Protein AF-X1RFL0-F1 (afdb_monomer_lite)

InterPro domains:
  IPR003439 ABC transporter-like, ATP-binding domain [PF00005] (15-78)
  IPR027417 P-loop containing nucleoside triphosphate hydrolase [G3DSA:3.40.50.300] (1-100)
  IPR027417 P-loop containing nucleoside triphosphate hydrolase [SSF52540] (10-94)
  IPR050388 ABC Transporter, Nickel and Peptide Import [PTHR43297] (2-93)

Foldseek 3Di:
DDQLLVLLLVLLVVQDVDDSVVSSVLLLVLCVQLVPPPSVVSSRDDLVVDDPSSNLSSVLSSVVSNVDPDDDDDCSDPPHDPVSSVSSVCSVVVSDPDDDDPDPPDDD

Sequence (108 aa):
LFQVGAQISRVIRKHQNLSEREARGRALGLLEKVKLAEPTKIMKQYPYELSGGMKQRVMIAITLSGNPDLLIADEPTTNLDVTIQAEILDLMLSDDSTNLVPNLKYRV

pLDDT: mean 83.79, std 18.4, range [26.75, 97.75]

Organism: NCBI:txid412755

Structure (mmCIF, N/CA/C/O backbone):
data_AF-X1RFL0-F1
#
_entry.id   AF-X1RFL0-F1
#
loop_
_atom_site.group_PDB
_atom_site.id
_atom_site.type_symbol
_atom_site.label_atom_id
_atom_site.label_alt_id
_atom_site.label_comp_id
_atom_site.label_asym_id
_atom_site.label_entity_id
_atom_site.label_seq_id
_atom_site.pdbx_PDB_ins_code
_atom_site.Cartn_x
_atom_site.Cartn_y
_atom_site.Cartn_z
_atom_site.occupancy
_atom_site.B_iso_or_equiv
_atom_site.auth_seq_id
_atom_site.auth_comp_id
_atom_site.auth_asym_id
_atom_site.auth_atom_id
_atom_site.pdbx_PDB_model_num
ATOM 1 N N . LEU A 1 1 ? 15.542 8.920 3.109 1.00 73.00 1 LEU A N 1
ATOM 2 C CA . LEU A 1 1 ? 14.169 8.387 3.297 1.00 73.00 1 LEU A CA 1
ATOM 3 C C . LEU A 1 1 ? 13.465 8.400 1.945 1.00 73.00 1 LEU A C 1
ATOM 5 O O . LEU A 1 1 ? 13.796 9.255 1.135 1.00 73.00 1 LEU A O 1
ATOM 9 N N . PHE A 1 2 ? 12.568 7.451 1.673 1.00 92.56 2 PHE A N 1
ATOM 10 C CA . PHE A 1 2 ? 11.895 7.318 0.373 1.00 92.56 2 PHE A CA 1
ATOM 11 C C . PHE A 1 2 ? 10.406 7.639 0.502 1.00 92.56 2 PHE A C 1
ATOM 13 O O . PHE A 1 2 ? 9.808 7.340 1.534 1.00 92.56 2 PHE A O 1
ATOM 20 N N . GLN A 1 3 ? 9.821 8.217 -0.548 1.00 97.12 3 GLN A N 1
ATOM 21 C CA . GLN A 1 3 ? 8.371 8.386 -0.650 1.00 97.12 3 GLN A CA 1
ATOM 22 C C . GLN A 1 3 ? 7.682 7.023 -0.766 1.00 97.12 3 GLN A C 1
ATOM 24 O O . GLN A 1 3 ? 8.234 6.098 -1.370 1.00 97.12 3 GLN A O 1
ATOM 29 N N . VAL A 1 4 ? 6.454 6.919 -0.262 1.00 97.50 4 VAL A N 1
ATOM 30 C CA . VAL A 1 4 ? 5.648 5.688 -0.279 1.00 97.50 4 VAL A CA 1
ATOM 31 C C . VAL A 1 4 ? 5.541 5.107 -1.687 1.00 97.50 4 VAL A C 1
ATOM 33 O O . VAL A 1 4 ? 5.830 3.930 -1.903 1.00 97.50 4 VAL A O 1
ATOM 36 N N . GLY A 1 5 ? 5.205 5.941 -2.675 1.00 96.94 5 GLY A N 1
ATOM 37 C CA . GLY A 1 5 ? 5.054 5.484 -4.053 1.00 96.94 5 GLY A CA 1
ATOM 38 C C . GLY A 1 5 ? 6.350 4.941 -4.647 1.00 96.94 5 GLY A C 1
ATOM 39 O O . GLY A 1 5 ? 6.322 3.967 -5.398 1.00 96.94 5 GLY A O 1
ATOM 40 N N . ALA A 1 6 ? 7.494 5.519 -4.271 1.00 96.69 6 ALA A N 1
ATOM 41 C CA . ALA A 1 6 ? 8.803 5.028 -4.689 1.00 96.69 6 ALA A CA 1
ATOM 42 C C . ALA A 1 6 ? 9.143 3.682 -4.029 1.00 96.69 6 ALA A C 1
ATOM 44 O O . ALA A 1 6 ? 9.717 2.813 -4.682 1.00 96.69 6 ALA A O 1
ATOM 45 N N . GLN A 1 7 ? 8.766 3.478 -2.762 1.00 96.25 7 GLN A N 1
ATOM 46 C CA . GLN A 1 7 ? 8.976 2.202 -2.071 1.00 96.25 7 GLN A CA 1
ATOM 47 C C . GLN A 1 7 ? 8.185 1.069 -2.730 1.00 96.25 7 GLN A C 1
ATOM 49 O O . GLN A 1 7 ? 8.780 0.038 -3.042 1.00 96.25 7 GLN A O 1
ATOM 54 N N . ILE A 1 8 ? 6.894 1.283 -3.001 1.00 96.44 8 ILE A N 1
ATOM 55 C CA . ILE A 1 8 ? 6.027 0.284 -3.646 1.00 96.44 8 ILE A CA 1
ATOM 56 C C . ILE A 1 8 ? 6.504 0.009 -5.077 1.00 96.44 8 ILE A C 1
ATOM 58 O O . ILE A 1 8 ? 6.759 -1.137 -5.438 1.00 96.44 8 ILE A O 1
ATOM 62 N N . SER A 1 9 ? 6.720 1.060 -5.878 1.00 96.81 9 SER A N 1
ATOM 63 C CA . SER A 1 9 ? 7.157 0.911 -7.278 1.00 96.81 9 SER A CA 1
ATOM 64 C C . SER A 1 9 ? 8.484 0.156 -7.386 1.00 96.81 9 SER A C 1
ATOM 66 O O . SER A 1 9 ? 8.673 -0.645 -8.298 1.00 96.81 9 SER A O 1
ATOM 68 N N . ARG A 1 10 ? 9.401 0.359 -6.431 1.00 95.25 10 ARG A N 1
ATOM 69 C CA . ARG A 1 10 ? 10.679 -0.360 -6.386 1.00 95.25 10 ARG A CA 1
ATOM 70 C C . ARG A 1 10 ? 10.499 -1.857 -6.139 1.00 95.25 10 ARG A C 1
ATOM 72 O O . ARG A 1 10 ? 11.219 -2.639 -6.751 1.00 95.25 10 ARG A O 1
ATOM 79 N N . VAL A 1 11 ? 9.584 -2.254 -5.253 1.00 94.81 11 VAL A N 1
ATOM 80 C CA . VAL A 1 11 ? 9.291 -3.676 -5.009 1.00 94.81 11 VAL A CA 1
ATOM 81 C C . VAL A 1 11 ? 8.677 -4.298 -6.258 1.00 94.81 11 VAL A C 1
ATOM 83 O O . VAL A 1 11 ? 9.204 -5.294 -6.745 1.00 94.81 11 VAL A O 1
ATOM 86 N N . ILE A 1 12 ? 7.681 -3.643 -6.858 1.00 95.06 12 ILE A N 1
ATOM 87 C CA . ILE A 1 12 ? 7.069 -4.086 -8.119 1.00 95.06 12 ILE A CA 1
ATOM 88 C C . ILE A 1 12 ? 8.139 -4.326 -9.180 1.00 95.06 12 ILE A C 1
ATOM 90 O O . ILE A 1 12 ? 8.227 -5.415 -9.726 1.00 95.06 12 ILE A O 1
ATOM 94 N N . ARG A 1 13 ? 9.012 -3.347 -9.429 1.00 95.06 13 ARG A N 1
ATOM 95 C CA . ARG A 1 13 ? 10.067 -3.462 -10.447 1.00 95.06 13 ARG A CA 1
ATOM 96 C C . ARG A 1 13 ? 11.137 -4.501 -10.134 1.00 95.06 13 ARG A C 1
ATOM 98 O O . ARG A 1 13 ? 11.822 -4.957 -11.042 1.00 95.06 13 ARG A O 1
ATOM 105 N N . LYS A 1 14 ? 11.333 -4.837 -8.857 1.00 93.69 14 LYS A N 1
ATOM 106 C CA . LYS A 1 14 ? 12.285 -5.876 -8.454 1.00 93.69 14 LYS A CA 1
ATOM 107 C C . LYS A 1 14 ? 11.754 -7.272 -8.782 1.00 93.69 14 LYS A C 1
ATOM 109 O O . LYS A 1 14 ? 12.543 -8.139 -9.138 1.00 93.69 14 LYS A O 1
ATOM 114 N N . HIS A 1 15 ? 10.448 -7.477 -8.644 1.00 88.25 15 HIS A N 1
ATOM 115 C CA . HIS A 1 15 ? 9.805 -8.781 -8.822 1.00 88.25 15 HIS A CA 1
ATOM 116 C C . HIS A 1 15 ? 9.103 -8.929 -10.181 1.00 88.25 15 HIS A C 1
ATOM 118 O O . HIS A 1 15 ? 8.774 -10.036 -10.589 1.00 88.25 15 HIS A O 1
ATOM 124 N N . GLN A 1 16 ? 8.887 -7.826 -10.900 1.00 87.62 16 GLN A N 1
ATOM 125 C CA . GLN A 1 16 ? 8.133 -7.770 -12.150 1.00 87.62 16 GLN A CA 1
ATOM 126 C C . GLN A 1 16 ? 8.900 -6.910 -13.162 1.00 87.62 16 GLN A C 1
ATOM 128 O O . GLN A 1 16 ? 9.389 -5.830 -12.831 1.00 87.62 16 GLN A O 1
ATOM 133 N N . ASN A 1 17 ? 8.985 -7.361 -14.415 1.00 89.88 17 ASN A N 1
ATOM 134 C CA . ASN A 1 17 ? 9.705 -6.656 -15.479 1.00 89.88 17 ASN A CA 1
ATOM 135 C C . ASN A 1 17 ? 8.873 -5.493 -16.060 1.00 89.88 17 ASN A C 1
ATOM 137 O O . ASN A 1 17 ? 8.473 -5.522 -17.220 1.00 89.88 17 ASN A O 1
ATOM 141 N N . LEU A 1 18 ? 8.559 -4.502 -15.222 1.00 93.69 18 LEU A N 1
ATOM 142 C CA . LEU A 1 18 ? 7.723 -3.350 -15.567 1.00 93.69 18 LEU A CA 1
ATOM 143 C C . LEU A 1 18 ? 8.532 -2.052 -15.630 1.00 93.69 18 LEU A C 1
ATOM 145 O O . LEU A 1 18 ? 9.499 -1.848 -14.886 1.00 93.69 18 LEU A O 1
ATOM 149 N N . SER A 1 19 ? 8.094 -1.133 -16.492 1.00 96.06 19 SER A N 1
ATOM 150 C CA . SER A 1 19 ? 8.628 0.226 -16.531 1.00 96.06 19 SER A CA 1
ATOM 151 C C . SER A 1 19 ? 8.268 1.003 -15.262 1.00 96.06 19 SER A C 1
ATOM 153 O O . SER A 1 19 ? 7.321 0.691 -14.541 1.00 96.06 19 SER A O 1
ATOM 155 N N . GLU A 1 20 ? 9.001 2.085 -15.002 1.00 94.56 20 GLU A N 1
ATOM 156 C CA . GLU A 1 20 ? 8.728 2.976 -13.869 1.00 94.56 20 GLU A CA 1
ATOM 157 C C . GLU A 1 20 ? 7.310 3.564 -13.899 1.00 94.56 20 GLU A C 1
ATOM 159 O O . GLU A 1 20 ? 6.666 3.708 -12.860 1.00 94.56 20 GLU A O 1
ATOM 164 N N . ARG A 1 21 ? 6.798 3.873 -15.095 1.00 96.31 21 ARG A N 1
ATOM 165 C CA . ARG A 1 21 ? 5.445 4.407 -15.271 1.00 96.31 21 ARG A CA 1
ATOM 166 C C . ARG A 1 21 ? 4.385 3.365 -14.915 1.00 96.31 21 ARG A C 1
ATOM 168 O O . ARG A 1 21 ? 3.440 3.688 -14.200 1.00 96.31 21 ARG A O 1
ATOM 175 N N . GLU A 1 22 ? 4.549 2.133 -15.388 1.00 96.25 22 GLU A N 1
ATOM 176 C CA . GLU A 1 22 ? 3.631 1.028 -15.087 1.00 96.25 22 GLU A CA 1
ATOM 177 C C . GLU A 1 22 ? 3.665 0.665 -13.602 1.00 96.25 22 GLU A C 1
ATOM 179 O O . GLU A 1 22 ? 2.615 0.501 -12.981 1.00 96.25 22 GLU A O 1
ATOM 184 N N . ALA A 1 23 ? 4.860 0.615 -13.008 1.00 96.44 23 ALA A N 1
ATOM 185 C CA . ALA A 1 23 ? 5.034 0.332 -11.590 1.00 96.44 23 ALA A CA 1
ATOM 186 C C . ALA A 1 23 ? 4.363 1.391 -10.708 1.00 96.44 23 ALA A C 1
ATOM 188 O O . ALA A 1 23 ? 3.664 1.040 -9.760 1.00 96.44 23 ALA A O 1
ATOM 189 N N . ARG A 1 24 ? 4.489 2.679 -11.056 1.00 96.50 24 ARG A N 1
ATOM 190 C CA . ARG A 1 24 ? 3.771 3.761 -10.367 1.00 96.50 24 ARG A CA 1
ATOM 191 C C . ARG A 1 24 ? 2.256 3.654 -10.511 1.00 96.50 24 ARG A C 1
ATOM 193 O O . ARG A 1 24 ? 1.549 3.923 -9.543 1.00 96.50 24 ARG A O 1
ATOM 200 N N . GLY A 1 25 ? 1.760 3.258 -11.683 1.00 96.94 25 GLY A N 1
ATOM 201 C CA . GLY A 1 25 ? 0.333 3.005 -11.899 1.00 96.94 25 GLY A CA 1
ATOM 202 C C . GLY A 1 25 ? -0.190 1.870 -11.015 1.00 96.94 25 GLY A C 1
ATOM 203 O O . GLY A 1 25 ? -1.195 2.033 -10.329 1.00 96.94 25 GLY A O 1
ATOM 204 N N . ARG A 1 26 ? 0.540 0.750 -10.946 1.00 95.19 26 ARG A N 1
ATOM 205 C CA . ARG A 1 26 ? 0.205 -0.367 -10.047 1.00 95.19 26 ARG A CA 1
ATOM 206 C C . ARG A 1 26 ? 0.297 0.019 -8.573 1.00 95.19 26 ARG A C 1
ATOM 208 O O . ARG A 1 26 ? -0.572 -0.359 -7.797 1.00 95.19 26 ARG A O 1
ATOM 215 N N . ALA A 1 27 ? 1.310 0.795 -8.190 1.00 96.50 27 ALA A N 1
ATOM 216 C CA . ALA A 1 27 ? 1.452 1.289 -6.825 1.00 96.50 27 ALA A CA 1
ATOM 217 C C . ALA A 1 27 ? 0.246 2.139 -6.399 1.00 96.50 27 ALA A C 1
ATOM 219 O O . ALA A 1 27 ? -0.257 1.968 -5.293 1.0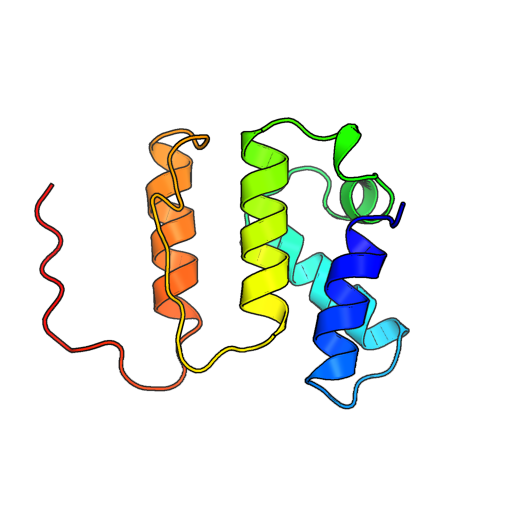0 96.50 27 ALA A O 1
ATOM 220 N N . LEU A 1 28 ? -0.252 3.002 -7.289 1.00 97.38 28 LEU A N 1
ATOM 221 C CA . LEU A 1 28 ? -1.465 3.778 -7.046 1.00 97.38 28 LEU A CA 1
ATOM 222 C C . LEU A 1 28 ? -2.683 2.866 -6.828 1.00 97.38 28 LEU A C 1
ATOM 224 O O . LEU A 1 28 ? -3.368 3.010 -5.818 1.00 97.38 28 LEU A O 1
ATOM 228 N N . GLY A 1 29 ? -2.895 1.888 -7.714 1.00 95.38 29 GLY A N 1
ATOM 229 C CA . GLY 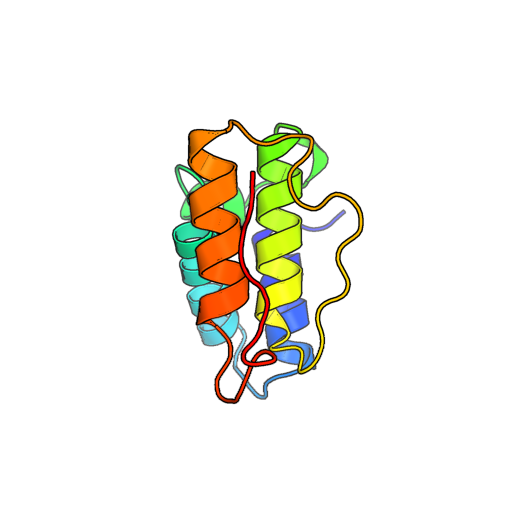A 1 29 ? -4.001 0.932 -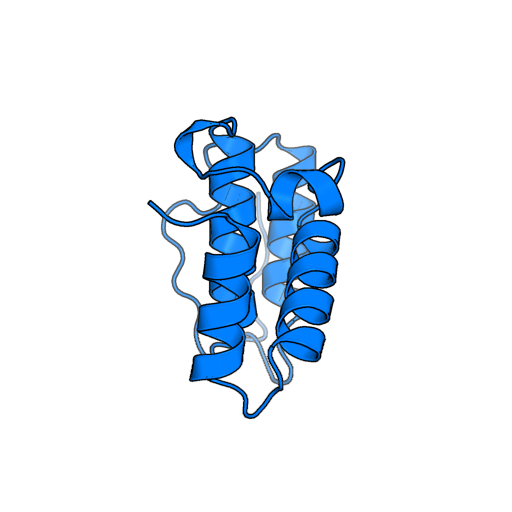7.587 1.00 95.38 29 GLY A CA 1
ATOM 230 C C . GLY A 1 29 ? -3.924 0.074 -6.318 1.00 95.38 29 GLY A C 1
ATOM 231 O O . GLY A 1 29 ? -4.943 -0.240 -5.715 1.00 95.38 29 GLY A O 1
ATOM 232 N N . LEU A 1 30 ? -2.721 -0.266 -5.847 1.00 93.62 30 LEU A N 1
ATOM 233 C CA . LEU A 1 30 ? -2.543 -0.966 -4.571 1.00 93.62 30 LEU A CA 1
ATOM 234 C C . LEU A 1 30 ? -2.920 -0.091 -3.373 1.00 93.62 30 LEU A C 1
ATOM 236 O O . LEU A 1 30 ? -3.556 -0.582 -2.445 1.00 93.62 30 LEU A O 1
ATOM 240 N N . LEU A 1 31 ? -2.565 1.197 -3.394 1.00 95.75 31 LEU A N 1
ATOM 241 C CA . LEU A 1 31 ? -2.975 2.143 -2.351 1.00 95.75 31 LEU A CA 1
ATOM 242 C C . LEU A 1 31 ? -4.502 2.331 -2.317 1.00 95.75 31 LEU A C 1
ATOM 244 O O . LEU A 1 31 ? -5.077 2.450 -1.235 1.00 95.75 31 LEU A O 1
ATOM 248 N N . GLU A 1 32 ? -5.155 2.310 -3.482 1.00 94.50 32 GLU A N 1
ATOM 249 C CA . GLU A 1 32 ? -6.620 2.295 -3.602 1.00 94.50 32 GLU A CA 1
ATOM 250 C C . GLU A 1 32 ? -7.223 1.011 -3.026 1.00 94.50 32 GLU A C 1
ATOM 252 O O . GLU A 1 32 ? -8.147 1.085 -2.213 1.00 94.50 32 GLU A O 1
ATOM 257 N N . LYS A 1 33 ? -6.666 -0.157 -3.385 1.00 91.12 33 LYS A N 1
ATOM 258 C CA . LYS A 1 33 ? -7.091 -1.460 -2.853 1.00 91.12 33 LYS A CA 1
ATOM 259 C C . LYS A 1 33 ? -7.076 -1.455 -1.326 1.00 91.12 33 LYS A C 1
ATOM 261 O O . LYS A 1 33 ? -8.090 -1.769 -0.720 1.00 91.12 33 LYS A O 1
ATOM 266 N N . VAL A 1 34 ? -5.993 -0.992 -0.695 1.00 91.69 34 VAL A N 1
ATOM 267 C CA . VAL A 1 34 ? -5.891 -0.921 0.778 1.00 91.69 34 VAL A CA 1
ATOM 268 C C . VAL A 1 34 ? -6.670 0.249 1.409 1.00 91.69 34 VAL A C 1
ATOM 270 O O . VAL A 1 34 ? -6.428 0.601 2.563 1.00 91.69 34 VAL A O 1
ATOM 273 N N . LYS A 1 35 ? -7.608 0.875 0.687 1.00 91.12 35 LYS A N 1
ATOM 274 C CA . LYS A 1 35 ? -8.543 1.897 1.198 1.00 91.12 35 LYS A CA 1
ATOM 275 C C . LYS A 1 35 ? -7.875 3.132 1.800 1.00 91.12 35 LYS A C 1
ATOM 277 O O . LYS A 1 35 ? -8.381 3.730 2.754 1.00 91.12 35 LYS A O 1
ATOM 282 N N . LEU A 1 36 ? -6.720 3.532 1.275 1.00 92.94 36 LEU A N 1
ATOM 283 C CA . LEU A 1 36 ? -6.086 4.779 1.686 1.00 92.94 36 LEU A CA 1
ATOM 284 C C . LEU A 1 36 ? -6.755 5.973 0.995 1.00 92.94 36 LEU A C 1
ATOM 286 O O . LEU A 1 36 ? -6.907 5.997 -0.221 1.00 92.94 36 LEU A O 1
ATOM 290 N N . ALA A 1 37 ? -7.151 6.976 1.779 1.00 91.38 37 ALA A N 1
ATOM 291 C CA . ALA A 1 37 ? -7.714 8.211 1.242 1.00 91.38 37 ALA A CA 1
ATOM 292 C C . ALA A 1 37 ? -6.637 9.016 0.497 1.00 91.38 37 ALA A C 1
ATOM 294 O O . ALA A 1 37 ? -5.484 9.048 0.916 1.00 91.38 37 ALA A O 1
ATOM 295 N N . GLU A 1 38 ? -7.011 9.688 -0.592 1.00 95.38 38 GLU A N 1
ATOM 296 C CA . GLU A 1 38 ? -6.091 10.468 -1.437 1.00 95.38 38 GLU A CA 1
ATOM 297 C C . GLU A 1 38 ? -4.813 9.696 -1.880 1.00 95.38 38 GLU A C 1
ATOM 299 O O . GLU A 1 38 ? -3.696 10.192 -1.684 1.00 95.38 38 GLU A O 1
ATOM 304 N N . PRO A 1 39 ? -4.919 8.512 -2.525 1.00 96.44 39 PRO A N 1
ATOM 305 C CA . PRO A 1 39 ? -3.769 7.679 -2.910 1.00 96.44 39 PRO A CA 1
ATOM 306 C C . PRO A 1 39 ? -2.674 8.439 -3.666 1.00 96.44 39 PRO A C 1
ATOM 308 O O . PRO A 1 39 ? -1.486 8.285 -3.387 1.00 96.44 39 PRO A O 1
ATOM 311 N N . THR A 1 40 ? -3.055 9.336 -4.580 1.00 97.25 40 THR A N 1
ATOM 312 C CA . THR A 1 40 ? -2.117 10.158 -5.360 1.00 97.25 40 THR A CA 1
ATOM 313 C C . THR A 1 40 ? -1.274 11.095 -4.491 1.00 97.25 40 THR A C 1
ATOM 315 O O . THR A 1 40 ? -0.121 11.376 -4.824 1.00 97.25 40 THR A O 1
ATOM 318 N N . LYS A 1 41 ? -1.828 11.586 -3.378 1.00 97.62 41 LYS A N 1
ATOM 319 C CA . LYS A 1 41 ? -1.095 12.402 -2.405 1.00 97.62 41 LYS A CA 1
ATOM 320 C C . LYS A 1 41 ? -0.192 11.522 -1.555 1.00 97.62 41 LYS A C 1
ATOM 322 O O . LYS A 1 41 ? 0.986 11.841 -1.418 1.00 97.62 41 LYS A O 1
ATOM 327 N N . ILE A 1 42 ? -0.698 10.382 -1.083 1.00 97.75 42 ILE A N 1
ATOM 328 C CA . ILE A 1 42 ? 0.084 9.411 -0.306 1.00 97.75 42 ILE A CA 1
ATOM 329 C C . ILE A 1 42 ? 1.296 8.910 -1.090 1.00 97.75 42 ILE A C 1
ATOM 331 O O . ILE A 1 42 ? 2.377 8.808 -0.521 1.00 97.75 42 ILE A O 1
ATOM 335 N N . MET A 1 43 ? 1.176 8.699 -2.404 1.00 97.75 43 MET A N 1
ATOM 336 C CA . MET A 1 43 ? 2.306 8.344 -3.275 1.00 97.75 43 MET A CA 1
ATOM 337 C C . MET A 1 43 ? 3.510 9.289 -3.123 1.00 97.75 43 MET A C 1
ATOM 339 O O . MET A 1 43 ? 4.647 8.856 -3.317 1.00 97.75 43 MET A O 1
ATOM 343 N N . LYS A 1 44 ? 3.264 10.564 -2.787 1.00 97.75 44 LYS A N 1
ATOM 344 C CA . LYS A 1 44 ? 4.276 11.618 -2.623 1.00 97.75 44 LYS A CA 1
ATOM 345 C C . LYS A 1 44 ? 4.693 11.844 -1.165 1.00 97.75 44 LYS A C 1
ATOM 347 O O . LYS A 1 44 ? 5.670 12.554 -0.938 1.00 97.75 44 LYS A O 1
ATOM 352 N N . GLN A 1 45 ? 3.973 11.265 -0.207 1.00 97.69 45 GLN A N 1
ATOM 353 C CA . GLN A 1 45 ? 4.278 11.368 1.217 1.00 97.69 45 GLN A CA 1
ATOM 354 C C . GLN A 1 45 ? 5.378 10.389 1.628 1.00 97.69 45 GLN A C 1
ATOM 356 O O . GLN A 1 45 ? 5.666 9.400 0.946 1.00 97.69 45 GLN A O 1
ATOM 361 N N . TYR A 1 46 ? 5.986 10.662 2.774 1.00 97.44 46 TYR A N 1
ATOM 362 C CA . TYR A 1 46 ? 6.950 9.803 3.440 1.00 97.44 46 TYR A CA 1
ATOM 363 C C . TYR A 1 46 ? 6.295 9.020 4.585 1.00 97.44 46 TYR A C 1
ATOM 365 O O . TYR A 1 46 ? 5.361 9.514 5.215 1.00 97.44 46 TYR A O 1
ATOM 373 N N . PRO A 1 47 ? 6.816 7.831 4.947 1.00 94.56 47 PRO A N 1
ATOM 374 C CA . PRO A 1 47 ? 6.239 7.012 6.015 1.00 94.56 47 PRO A CA 1
ATOM 375 C C . PRO A 1 47 ? 6.066 7.717 7.366 1.00 94.56 47 PRO A C 1
ATOM 377 O O . PRO A 1 47 ? 5.169 7.362 8.120 1.00 94.56 47 PRO A O 1
ATOM 380 N N . TYR A 1 48 ? 6.903 8.700 7.707 1.00 94.94 48 TYR A N 1
ATOM 381 C CA . TYR A 1 48 ? 6.786 9.437 8.972 1.00 94.94 48 TYR A CA 1
ATOM 382 C C . TYR A 1 48 ? 5.632 10.452 8.990 1.00 94.94 48 TYR A C 1
ATOM 384 O O . TYR A 1 48 ? 5.238 10.879 10.068 1.00 94.94 48 TYR A O 1
ATOM 392 N N . GLU A 1 49 ? 5.066 10.794 7.832 1.00 96.38 49 GLU A N 1
ATOM 393 C CA . GLU A 1 49 ? 3.947 11.739 7.693 1.00 96.38 49 GLU A CA 1
ATOM 394 C C . GLU A 1 49 ? 2.577 11.055 7.839 1.00 96.38 49 GLU A C 1
ATOM 396 O O . GLU A 1 49 ? 1.543 11.717 7.834 1.00 96.38 49 GLU A O 1
ATOM 401 N N . LEU A 1 50 ? 2.557 9.724 7.944 1.00 95.62 50 LEU A N 1
ATOM 402 C CA . LEU A 1 50 ? 1.342 8.912 7.972 1.00 95.62 50 LEU A CA 1
ATOM 403 C C . LEU A 1 50 ? 0.945 8.535 9.408 1.00 95.62 50 LEU A C 1
ATOM 405 O O . LEU A 1 50 ? 1.807 8.335 10.268 1.00 95.62 50 LEU A O 1
ATOM 409 N N . SER A 1 51 ? -0.354 8.342 9.659 1.00 94.56 51 SER A N 1
ATOM 410 C CA . SER A 1 51 ? -0.829 7.737 10.914 1.00 94.56 51 SER A CA 1
ATOM 411 C C . SER A 1 51 ? -0.405 6.265 11.024 1.00 94.56 51 SER A C 1
ATOM 413 O O . SER A 1 51 ? -0.064 5.639 10.020 1.00 94.56 51 SER A O 1
ATOM 415 N N . GLY A 1 52 ? -0.448 5.677 12.225 1.00 92.06 52 GLY A N 1
ATOM 416 C CA . GLY A 1 52 ? -0.095 4.262 12.434 1.00 92.06 52 GLY A CA 1
ATOM 417 C C . GLY A 1 52 ? -0.865 3.312 11.506 1.00 92.06 52 GLY A C 1
ATOM 418 O O . GLY A 1 52 ? -0.257 2.563 10.743 1.00 92.06 52 GLY A O 1
ATOM 419 N N 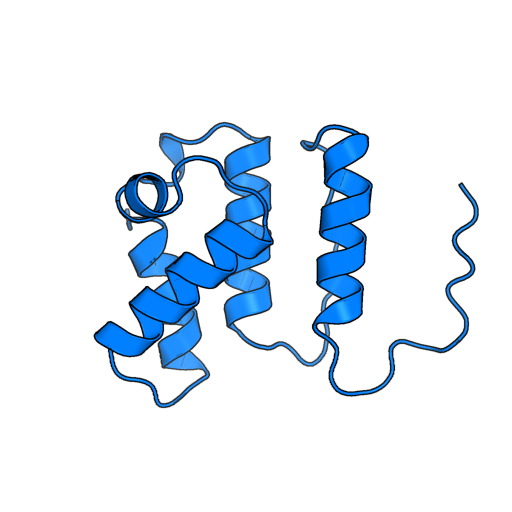. GLY A 1 53 ? -2.196 3.435 11.468 1.00 91.81 53 GLY A N 1
ATOM 420 C CA . GLY A 1 53 ? -3.042 2.639 10.575 1.00 91.81 53 GLY A CA 1
ATOM 421 C C . GLY A 1 53 ? -2.819 2.918 9.082 1.00 91.81 53 GLY A C 1
ATOM 422 O O . GLY A 1 53 ? -3.006 2.032 8.249 1.00 91.81 53 GLY A O 1
ATOM 423 N N . MET A 1 54 ? -2.382 4.124 8.698 1.00 94.44 54 MET A N 1
ATOM 424 C CA . MET A 1 54 ? -1.972 4.393 7.312 1.00 94.44 54 MET A CA 1
ATOM 425 C C . MET A 1 54 ? -0.642 3.710 6.975 1.00 94.44 54 MET A C 1
ATOM 427 O O . MET A 1 54 ? -0.537 3.101 5.914 1.00 94.44 54 MET A O 1
ATOM 431 N N . LYS A 1 55 ? 0.353 3.753 7.873 1.00 94.31 55 LYS A N 1
ATOM 432 C CA . LYS A 1 55 ? 1.638 3.052 7.685 1.00 94.31 55 LYS A CA 1
ATOM 433 C C . LYS A 1 55 ? 1.437 1.550 7.545 1.00 94.31 55 LYS A C 1
ATOM 435 O O . LYS A 1 55 ? 2.061 0.938 6.687 1.00 94.31 55 LYS A O 1
ATOM 440 N N . GLN A 1 56 ? 0.551 0.976 8.352 1.00 92.06 56 GLN A N 1
ATOM 441 C CA . GLN A 1 56 ? 0.228 -0.446 8.301 1.00 92.06 56 GLN A CA 1
ATOM 442 C C . GLN A 1 56 ? -0.397 -0.832 6.958 1.00 92.06 56 GLN A C 1
ATOM 444 O O . GLN A 1 56 ? 0.073 -1.759 6.307 1.00 92.06 56 GLN A O 1
ATOM 449 N N . ARG A 1 57 ? -1.369 -0.056 6.467 1.00 93.75 57 ARG A N 1
ATOM 450 C CA . ARG A 1 57 ? -1.955 -0.267 5.132 1.00 93.75 57 ARG A CA 1
ATOM 451 C C . ARG A 1 57 ? -0.948 -0.081 4.000 1.00 93.75 57 ARG A C 1
ATOM 453 O O . ARG A 1 57 ? -0.942 -0.864 3.058 1.00 93.75 57 ARG A O 1
ATOM 460 N N . VAL A 1 58 ? -0.049 0.898 4.107 1.00 95.31 58 VAL A N 1
ATOM 461 C CA . VAL A 1 58 ? 1.071 1.044 3.166 1.00 95.31 58 VAL A CA 1
ATOM 462 C C . VAL A 1 58 ? 1.991 -0.177 3.206 1.00 95.31 58 VAL A C 1
ATOM 464 O O . VAL A 1 58 ? 2.399 -0.648 2.149 1.00 95.31 58 VAL A O 1
ATOM 467 N N . MET A 1 59 ? 2.301 -0.716 4.388 1.00 92.81 59 MET A N 1
ATOM 468 C CA . MET A 1 59 ? 3.108 -1.933 4.516 1.00 92.81 59 MET A CA 1
ATOM 469 C C . MET A 1 59 ? 2.435 -3.113 3.812 1.00 92.81 59 MET A C 1
ATOM 471 O O . MET A 1 59 ? 3.083 -3.804 3.035 1.00 92.81 59 MET A O 1
ATOM 475 N N . ILE A 1 60 ? 1.127 -3.286 4.006 1.00 91.31 60 ILE A N 1
ATOM 476 C CA . ILE A 1 60 ? 0.340 -4.318 3.323 1.00 91.31 60 ILE A CA 1
ATOM 477 C C . ILE A 1 60 ? 0.420 -4.133 1.804 1.00 91.31 60 ILE A C 1
ATOM 479 O O . ILE A 1 60 ? 0.749 -5.078 1.094 1.00 91.31 60 ILE A O 1
ATOM 483 N N . ALA A 1 61 ? 0.218 -2.910 1.303 1.00 93.50 61 ALA A N 1
ATOM 484 C CA . ALA A 1 61 ? 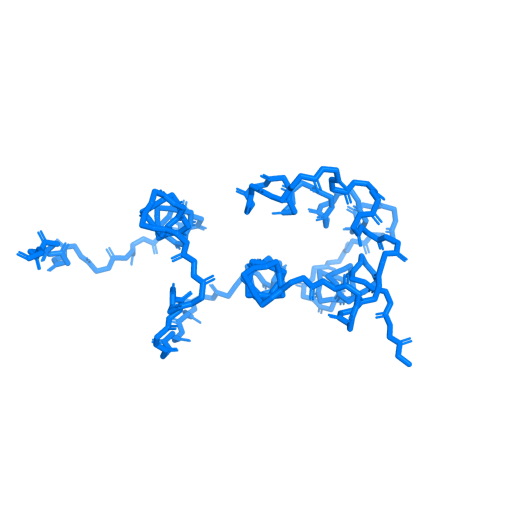0.343 -2.610 -0.122 1.00 93.50 61 ALA A CA 1
ATOM 485 C C . ALA A 1 61 ? 1.744 -2.939 -0.668 1.00 93.50 61 ALA A C 1
ATOM 487 O O . ALA A 1 61 ? 1.855 -3.511 -1.748 1.00 93.50 61 ALA A O 1
ATOM 488 N N . ILE A 1 62 ? 2.814 -2.617 0.071 1.00 93.19 62 ILE A N 1
ATOM 489 C CA . ILE A 1 62 ? 4.196 -2.962 -0.301 1.00 93.19 62 ILE A CA 1
ATOM 490 C C . ILE A 1 62 ? 4.366 -4.482 -0.378 1.00 93.19 62 ILE A C 1
ATOM 492 O O . ILE A 1 62 ? 4.931 -4.973 -1.355 1.00 93.19 62 ILE A O 1
ATOM 496 N N . THR A 1 63 ? 3.871 -5.221 0.612 1.00 90.00 63 THR A N 1
ATOM 497 C CA . THR A 1 63 ? 3.972 -6.683 0.651 1.00 90.00 63 THR A CA 1
ATOM 498 C C . THR A 1 63 ? 3.226 -7.326 -0.516 1.00 90.00 63 THR A C 1
ATOM 500 O O . THR A 1 63 ? 3.825 -8.094 -1.267 1.00 90.00 63 THR A O 1
ATOM 503 N N . LEU A 1 64 ? 1.966 -6.941 -0.743 1.00 88.94 64 LEU A N 1
ATOM 504 C CA . LEU A 1 64 ? 1.153 -7.448 -1.855 1.00 88.94 64 LEU A CA 1
ATOM 505 C C . LEU A 1 64 ? 1.737 -7.065 -3.223 1.00 88.94 64 LEU A C 1
ATOM 507 O O . LEU A 1 64 ? 1.642 -7.825 -4.182 1.00 88.94 64 LEU A O 1
ATOM 511 N N . SER A 1 65 ? 2.422 -5.920 -3.321 1.00 91.19 65 SER A N 1
ATOM 512 C CA . SER A 1 65 ? 3.070 -5.486 -4.567 1.00 91.19 65 SER A CA 1
ATOM 513 C C . SER A 1 65 ? 4.143 -6.450 -5.082 1.00 91.19 65 SER A C 1
ATOM 515 O O . SER A 1 65 ? 4.436 -6.464 -6.279 1.00 91.19 65 SER A O 1
ATOM 517 N N . GLY A 1 66 ? 4.725 -7.251 -4.185 1.00 86.56 66 GLY A N 1
ATOM 518 C CA . GLY A 1 66 ? 5.709 -8.274 -4.521 1.00 86.56 66 GLY A CA 1
ATOM 519 C C . GLY A 1 66 ? 5.112 -9.536 -5.138 1.00 86.56 66 GLY A C 1
ATOM 520 O O . GLY A 1 66 ? 5.888 -10.355 -5.616 1.00 86.56 66 GLY A O 1
ATOM 521 N N . ASN A 1 67 ? 3.780 -9.677 -5.150 1.00 84.56 67 ASN A N 1
ATOM 522 C CA . ASN A 1 67 ? 3.070 -10.903 -5.522 1.00 84.56 67 ASN A CA 1
ATOM 523 C C . ASN A 1 67 ? 3.666 -12.156 -4.840 1.00 84.56 67 ASN A C 1
ATOM 525 O O . ASN A 1 67 ? 4.183 -13.033 -5.534 1.00 84.56 67 ASN A O 1
ATOM 529 N N . PRO A 1 68 ? 3.710 -12.192 -3.493 1.00 83.06 68 PRO A N 1
ATOM 530 C CA . PRO A 1 68 ? 4.332 -13.291 -2.765 1.00 83.06 68 PRO A CA 1
ATOM 531 C C . PRO A 1 68 ? 3.475 -14.561 -2.830 1.00 83.06 68 PRO A C 1
ATOM 533 O O . PRO A 1 68 ? 2.271 -14.487 -2.631 1.00 83.06 68 PRO A O 1
ATOM 536 N N . ASP A 1 69 ? 4.110 -15.725 -2.993 1.00 80.44 69 ASP A N 1
ATOM 537 C CA . ASP A 1 69 ? 3.425 -17.032 -2.930 1.00 80.44 69 ASP A CA 1
ATOM 538 C C . ASP A 1 69 ? 3.083 -17.465 -1.485 1.00 80.44 69 ASP A C 1
ATOM 540 O O . ASP A 1 69 ? 2.363 -18.434 -1.262 1.00 80.44 69 ASP A O 1
ATOM 544 N N . LEU A 1 70 ? 3.656 -16.790 -0.480 1.00 81.38 70 LEU A N 1
ATOM 545 C CA . LEU A 1 70 ? 3.427 -17.049 0.941 1.00 81.38 70 LEU A CA 1
ATOM 546 C C . LEU A 1 70 ? 3.491 -15.739 1.728 1.00 81.38 70 LEU A C 1
ATOM 548 O O . LEU A 1 70 ? 4.511 -15.044 1.722 1.00 81.38 70 LEU A O 1
ATOM 552 N N . LEU A 1 71 ? 2.421 -15.446 2.464 1.00 82.69 71 LEU A N 1
ATOM 553 C CA . LEU A 1 71 ? 2.334 -14.313 3.377 1.00 82.69 71 LEU A CA 1
ATOM 554 C C . LEU A 1 71 ? 2.300 -14.807 4.827 1.00 82.69 71 LEU A C 1
ATOM 556 O O . LEU A 1 71 ? 1.366 -15.490 5.237 1.00 82.69 71 LEU A O 1
ATOM 560 N N . ILE A 1 72 ? 3.308 -14.432 5.616 1.00 83.38 72 ILE A N 1
ATOM 561 C CA . ILE A 1 72 ? 3.314 -14.638 7.068 1.00 83.38 72 ILE A CA 1
ATOM 562 C C . ILE A 1 72 ? 3.005 -13.298 7.724 1.00 83.38 72 ILE A C 1
ATOM 564 O O . ILE A 1 72 ? 3.686 -12.304 7.469 1.00 83.38 72 ILE A O 1
ATOM 568 N N . ALA A 1 73 ? 1.979 -13.283 8.564 1.00 84.00 73 ALA A N 1
ATOM 569 C CA . ALA A 1 73 ? 1.511 -12.093 9.243 1.00 84.00 73 ALA A CA 1
ATOM 570 C C . ALA A 1 73 ? 1.470 -12.328 10.755 1.00 84.00 73 ALA A C 1
ATOM 572 O O . ALA A 1 73 ? 0.793 -13.245 11.214 1.00 84.00 73 ALA A O 1
ATOM 573 N N . ASP A 1 74 ? 2.180 -11.488 11.507 1.00 82.62 74 ASP A N 1
ATOM 574 C CA . ASP A 1 74 ? 2.088 -11.414 12.965 1.00 82.62 74 ASP A CA 1
ATOM 575 C C . ASP A 1 74 ? 1.320 -10.141 13.322 1.00 82.62 74 ASP A C 1
ATOM 577 O O . ASP A 1 74 ? 1.756 -9.037 12.990 1.00 82.62 74 ASP A O 1
ATOM 581 N N . GLU A 1 75 ? 0.121 -10.311 13.876 1.00 84.31 75 GLU A N 1
ATOM 582 C CA . GLU A 1 75 ? -0.807 -9.222 14.204 1.00 84.31 75 GLU A CA 1
ATOM 583 C C . GLU A 1 75 ? -1.013 -8.159 13.086 1.00 84.31 75 GLU A C 1
ATOM 585 O O . GLU A 1 75 ? -0.838 -6.950 13.291 1.00 84.31 75 GLU A O 1
ATOM 590 N N . PRO A 1 76 ? -1.443 -8.557 11.869 1.00 78.25 76 PRO A N 1
ATOM 591 C CA . PRO A 1 76 ? -1.491 -7.671 10.700 1.00 78.25 76 PRO A CA 1
ATOM 592 C C . PRO A 1 76 ? -2.556 -6.577 10.756 1.00 78.25 76 PRO A C 1
ATOM 594 O O . PRO A 1 76 ? -2.643 -5.780 9.816 1.00 78.25 76 PRO A O 1
ATOM 597 N N . THR A 1 77 ? -3.359 -6.499 11.818 1.00 83.25 77 THR A N 1
ATOM 598 C CA . THR A 1 77 ? -4.516 -5.599 11.920 1.00 83.25 77 THR A CA 1
ATOM 599 C C . THR A 1 77 ? -4.554 -4.732 13.184 1.00 83.25 77 THR A C 1
ATOM 601 O O . THR A 1 77 ? -5.437 -3.885 13.286 1.00 83.25 77 THR A O 1
ATOM 604 N N . THR A 1 78 ? -3.585 -4.843 14.104 1.00 82.88 78 THR A N 1
ATOM 605 C CA . THR A 1 78 ? -3.649 -4.209 15.442 1.00 82.88 78 THR A CA 1
ATOM 606 C C . THR A 1 78 ? -3.854 -2.685 15.442 1.00 82.88 78 THR A C 1
ATOM 608 O O . THR A 1 78 ? -4.522 -2.174 16.336 1.00 82.88 78 THR A O 1
ATOM 611 N N . ASN A 1 79 ? -3.370 -1.933 14.438 1.00 81.75 79 ASN A N 1
ATOM 612 C CA . ASN A 1 79 ? -3.603 -0.476 14.357 1.00 81.75 79 ASN A CA 1
ATOM 613 C C . ASN A 1 79 ? -4.716 -0.064 13.378 1.00 81.75 79 ASN A C 1
ATOM 615 O O . ASN A 1 79 ? -4.717 1.075 12.895 1.00 81.75 79 ASN A O 1
ATOM 619 N N . LEU A 1 80 ? -5.627 -0.972 13.026 1.00 83.50 80 LEU A N 1
ATOM 620 C CA . LEU A 1 80 ? -6.734 -0.705 12.107 1.00 83.50 80 LEU A CA 1
ATOM 621 C C . LEU A 1 80 ? -8.080 -0.742 12.837 1.00 83.50 80 LEU A C 1
ATOM 623 O O . LEU A 1 80 ? -8.284 -1.545 13.744 1.00 83.50 80 LEU A O 1
ATOM 627 N N . ASP A 1 81 ? -9.008 0.114 12.408 1.00 85.19 81 ASP A N 1
ATOM 628 C CA . ASP A 1 81 ? -10.408 0.061 12.841 1.00 85.19 81 ASP A CA 1
ATOM 629 C C . ASP A 1 81 ? -11.057 -1.267 12.429 1.00 85.19 81 ASP A C 1
ATOM 631 O O . ASP A 1 81 ? -10.777 -1.758 11.334 1.00 85.19 81 ASP A O 1
ATOM 635 N N . VAL A 1 82 ? -11.948 -1.809 13.267 1.00 83.56 82 VAL A N 1
ATOM 636 C CA . VAL A 1 82 ? -12.606 -3.119 13.083 1.00 83.56 82 VAL A CA 1
ATOM 637 C C . VAL A 1 82 ? -13.232 -3.270 11.692 1.00 83.56 82 VAL A C 1
ATOM 639 O O . VAL A 1 82 ? -13.125 -4.335 11.087 1.00 83.56 82 VAL A O 1
ATOM 642 N N . THR A 1 83 ? -13.815 -2.201 11.145 1.00 81.00 83 THR A N 1
ATOM 643 C CA . THR A 1 83 ? -14.423 -2.211 9.804 1.00 81.00 83 THR A CA 1
ATOM 644 C C . THR A 1 83 ? -13.370 -2.426 8.715 1.00 81.00 83 THR A C 1
ATOM 646 O O . THR A 1 83 ? -13.560 -3.211 7.792 1.00 81.00 83 THR A O 1
ATOM 649 N N . ILE A 1 84 ? -12.217 -1.767 8.851 1.00 83.00 84 ILE A N 1
ATOM 650 C CA . ILE A 1 84 ? -11.105 -1.858 7.898 1.00 83.00 84 ILE A CA 1
ATOM 651 C C . ILE A 1 84 ? -10.354 -3.186 8.037 1.00 83.00 84 ILE A C 1
ATOM 653 O O . ILE A 1 84 ? -9.818 -3.678 7.047 1.00 83.00 84 ILE A O 1
ATOM 657 N N . GLN A 1 85 ? -10.306 -3.778 9.236 1.00 83.88 85 GLN A N 1
ATOM 658 C CA . GLN A 1 85 ? -9.641 -5.068 9.450 1.00 83.88 85 GLN A CA 1
ATOM 659 C C . GLN A 1 85 ? -10.223 -6.159 8.552 1.00 83.88 85 GLN A C 1
ATOM 661 O O . GLN A 1 85 ? -9.461 -6.839 7.869 1.00 83.88 85 GLN A O 1
ATOM 666 N N . ALA A 1 86 ? -11.553 -6.288 8.519 1.00 82.31 86 ALA A N 1
ATOM 667 C CA . ALA A 1 86 ? -12.235 -7.285 7.698 1.00 82.31 86 ALA A CA 1
ATOM 668 C C . ALA A 1 86 ? -11.916 -7.100 6.207 1.00 82.31 86 ALA A C 1
ATOM 670 O O . ALA A 1 86 ? -11.483 -8.039 5.549 1.00 82.31 86 ALA A O 1
ATOM 671 N N . GLU A 1 87 ? -12.021 -5.869 5.701 1.00 81.50 87 GLU A N 1
ATOM 672 C CA . GLU A 1 87 ? -11.739 -5.576 4.291 1.00 81.50 87 GLU A CA 1
ATOM 673 C C . GLU A 1 87 ? -10.280 -5.862 3.905 1.00 81.50 87 GLU A C 1
ATOM 675 O O . GLU A 1 87 ? -10.003 -6.359 2.817 1.00 81.50 87 GLU A O 1
ATOM 680 N N . ILE A 1 88 ? -9.329 -5.549 4.787 1.00 82.19 88 ILE A N 1
ATOM 681 C CA . ILE A 1 88 ? -7.906 -5.814 4.550 1.00 82.19 88 ILE A CA 1
ATOM 682 C C . ILE A 1 88 ? -7.606 -7.314 4.569 1.00 82.19 88 ILE A C 1
ATOM 684 O O . ILE A 1 88 ? -6.809 -7.774 3.753 1.00 82.19 88 ILE A O 1
ATOM 688 N N . LEU A 1 89 ? -8.238 -8.071 5.467 1.00 82.06 89 LEU A N 1
ATOM 689 C CA . LEU A 1 89 ? -8.118 -9.527 5.487 1.00 82.06 89 LEU A CA 1
ATOM 690 C C . LEU A 1 89 ? -8.692 -10.130 4.203 1.00 82.06 89 LEU A C 1
ATOM 692 O O . LEU A 1 89 ? -8.009 -10.921 3.563 1.00 82.06 89 LEU A O 1
ATOM 696 N N . ASP A 1 90 ? -9.868 -9.686 3.760 1.00 82.19 90 ASP A N 1
ATOM 697 C CA . ASP A 1 90 ? -10.451 -10.134 2.491 1.00 82.19 90 ASP A CA 1
ATOM 698 C C . ASP A 1 90 ? -9.525 -9.838 1.303 1.00 82.19 90 ASP A C 1
ATOM 700 O O . ASP A 1 90 ? -9.360 -10.677 0.418 1.00 82.19 90 ASP A O 1
ATOM 704 N N . LEU A 1 91 ? -8.858 -8.680 1.287 1.00 81.38 91 LEU A N 1
ATOM 705 C CA . LEU A 1 91 ? -7.865 -8.345 0.258 1.00 81.38 91 LEU A CA 1
ATOM 706 C C . LEU A 1 91 ? -6.645 -9.271 0.292 1.00 81.38 91 LEU A C 1
ATOM 708 O O . LEU A 1 91 ? -6.179 -9.693 -0.762 1.00 81.38 91 LEU A O 1
ATOM 712 N N . MET A 1 92 ? -6.141 -9.606 1.482 1.00 79.81 92 MET A N 1
ATOM 713 C CA . MET A 1 92 ? -5.023 -10.544 1.629 1.00 79.81 92 MET A CA 1
ATOM 714 C C . MET A 1 92 ? -5.382 -11.951 1.145 1.00 79.81 92 MET A C 1
ATOM 716 O O . MET A 1 92 ? -4.527 -12.620 0.581 1.00 79.81 92 MET A O 1
ATOM 720 N N . LEU A 1 93 ? -6.628 -12.388 1.351 1.00 75.38 93 LEU A N 1
ATOM 721 C CA . LEU A 1 93 ? -7.091 -13.724 0.961 1.00 75.38 93 LEU A CA 1
ATOM 722 C C . LEU A 1 93 ? -7.534 -13.812 -0.508 1.00 75.38 93 LEU A C 1
ATOM 724 O O . LEU A 1 93 ? -7.595 -14.904 -1.065 1.00 75.38 93 LEU A O 1
ATOM 728 N N . SER A 1 94 ? -7.909 -12.689 -1.128 1.00 67.19 94 SER A N 1
ATOM 729 C CA . SER A 1 94 ? -8.474 -12.660 -2.487 1.00 67.19 94 SER A CA 1
ATOM 730 C C . SER A 1 94 ? -7.458 -12.396 -3.598 1.00 67.19 94 SER A C 1
ATOM 732 O O . SER A 1 94 ? -7.732 -12.760 -4.740 1.00 67.19 94 SER A O 1
ATOM 734 N N . ASP A 1 95 ? -6.287 -11.819 -3.297 1.00 59.94 95 ASP A N 1
ATOM 735 C CA . ASP A 1 95 ? -5.193 -11.683 -4.278 1.00 59.94 95 ASP A CA 1
ATOM 736 C C . ASP A 1 95 ? -4.472 -13.033 -4.552 1.00 59.94 95 ASP A C 1
ATOM 738 O O . ASP A 1 95 ? -3.558 -13.082 -5.376 1.00 59.94 95 ASP A O 1
ATOM 742 N N . ASP A 1 96 ? -4.924 -14.149 -3.955 1.00 49.28 96 ASP A N 1
ATOM 743 C CA . ASP A 1 96 ? -4.407 -15.497 -4.217 1.00 49.28 96 ASP A CA 1
ATOM 744 C C . ASP A 1 96 ? -4.992 -16.123 -5.495 1.00 49.28 96 ASP A C 1
ATOM 746 O O . ASP A 1 96 ? -6.024 -16.804 -5.520 1.00 49.28 96 ASP A O 1
ATOM 750 N N . SER A 1 97 ? -4.259 -15.957 -6.597 1.00 41.41 97 SER A N 1
ATOM 751 C CA . SER A 1 97 ? -4.327 -16.906 -7.707 1.00 41.41 97 SER A CA 1
ATOM 752 C C . SER A 1 97 ? -3.681 -18.221 -7.252 1.00 41.41 97 SER A C 1
ATOM 754 O O . SER A 1 97 ? -2.471 -18.368 -7.339 1.00 41.41 97 SER A O 1
ATOM 756 N N . T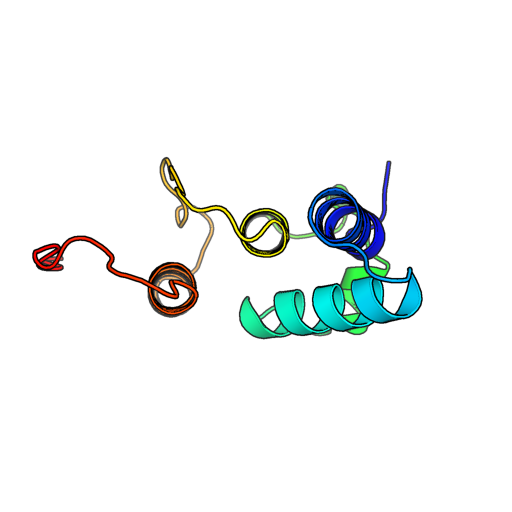HR A 1 98 ? -4.523 -19.167 -6.819 1.00 36.91 98 THR A N 1
ATOM 757 C CA . THR A 1 98 ? -4.282 -20.559 -6.364 1.00 36.91 98 THR A CA 1
ATOM 758 C C . THR A 1 98 ? -4.207 -20.819 -4.849 1.00 36.91 98 THR A C 1
ATOM 760 O O . THR A 1 98 ? -3.156 -20.803 -4.233 1.00 36.91 98 THR A O 1
ATOM 763 N N . ASN A 1 99 ? -5.357 -21.256 -4.312 1.00 38.59 99 ASN A N 1
ATOM 764 C CA . ASN A 1 99 ? -5.516 -22.132 -3.143 1.00 38.59 99 ASN A CA 1
ATOM 765 C C . ASN A 1 99 ? -4.841 -21.691 -1.834 1.00 38.59 99 ASN A C 1
ATOM 767 O O . ASN A 1 99 ? -3.904 -22.331 -1.354 1.00 38.59 99 ASN A O 1
ATOM 771 N N . LEU A 1 100 ? -5.477 -20.752 -1.134 1.00 43.69 100 LEU A N 1
ATOM 772 C CA . LEU A 1 100 ? -5.434 -20.783 0.325 1.00 43.69 100 LEU A CA 1
ATOM 773 C C . LEU A 1 100 ? -6.163 -22.031 0.812 1.00 43.69 100 LEU A C 1
ATOM 775 O O . LEU A 1 100 ? -7.322 -22.273 0.478 1.00 43.69 100 LEU A O 1
ATOM 779 N N . VAL A 1 101 ? -5.426 -22.833 1.577 1.00 45.03 101 VAL A N 1
ATOM 780 C CA . VAL A 1 101 ? -5.884 -23.926 2.440 1.00 45.03 101 VAL A CA 1
ATOM 781 C C . VAL A 1 101 ? -7.410 -23.924 2.676 1.00 45.03 101 VAL A C 1
ATOM 783 O O . VAL A 1 101 ? -7.927 -23.017 3.328 1.00 45.03 101 VAL A O 1
ATOM 786 N N . PRO A 1 102 ? -8.154 -24.949 2.215 1.00 36.72 102 PRO A N 1
ATOM 787 C CA . PRO A 1 102 ? -9.623 -24.936 2.156 1.00 36.72 102 PRO A CA 1
ATOM 788 C C . PRO A 1 102 ? -10.339 -24.996 3.525 1.00 36.72 102 PRO A C 1
ATOM 790 O O . PRO A 1 102 ? -11.500 -25.383 3.592 1.00 36.72 102 PRO A O 1
ATOM 793 N N . ASN A 1 103 ? -9.674 -24.656 4.637 1.00 32.56 103 ASN A N 1
ATOM 794 C CA . ASN A 1 103 ? -10.168 -24.902 5.993 1.00 32.56 103 ASN A CA 1
ATOM 795 C C . ASN A 1 103 ? -9.862 -23.812 7.038 1.00 32.56 103 ASN A C 1
ATOM 797 O O . ASN A 1 103 ? -9.915 -24.111 8.233 1.00 32.56 103 ASN A O 1
ATOM 801 N N . LEU A 1 104 ? -9.623 -22.546 6.670 1.00 35.50 104 LEU A N 1
ATOM 802 C CA . LEU A 1 104 ? -9.743 -21.476 7.673 1.00 35.50 104 LEU A CA 1
ATOM 803 C C . LEU A 1 104 ? -11.223 -21.134 7.894 1.00 35.50 104 LEU A C 1
ATOM 805 O O . LEU A 1 104 ? -11.793 -20.223 7.299 1.00 35.50 104 LEU A O 1
ATOM 809 N N . LYS A 1 105 ? -11.866 -21.902 8.782 1.00 34.59 105 LYS A N 1
ATOM 810 C CA . LYS A 1 105 ? -13.110 -21.481 9.426 1.00 34.59 105 LYS A CA 1
ATOM 811 C C . LYS A 1 105 ? -12.793 -20.270 10.298 1.00 34.59 105 LYS A C 1
ATOM 813 O O . LYS A 1 105 ? -12.299 -20.429 11.411 1.00 34.59 105 LYS A O 1
ATOM 818 N N . TYR A 1 106 ? -13.103 -19.079 9.798 1.00 35.22 106 TYR A N 1
ATOM 819 C CA . TYR A 1 106 ? -13.203 -17.880 10.618 1.00 35.22 106 TYR A CA 1
ATOM 820 C C . TYR A 1 106 ? -14.244 -18.127 11.717 1.00 35.22 106 TYR A C 1
ATOM 822 O O . TYR A 1 106 ? -15.445 -18.203 11.455 1.00 35.22 106 TYR A O 1
ATOM 830 N N . ARG A 1 107 ? -13.778 -18.308 12.953 1.00 26.75 107 ARG A N 1
ATOM 831 C CA . ARG A 1 107 ? -14.594 -18.161 14.154 1.00 26.75 107 ARG A CA 1
ATOM 832 C C . ARG A 1 107 ? -13.991 -16.998 14.933 1.00 26.75 107 ARG A C 1
ATOM 834 O O . ARG A 1 107 ? -12.861 -17.112 15.400 1.00 26.75 107 ARG A O 1
ATOM 841 N N . VAL A 1 108 ? -14.737 -15.898 14.974 1.00 37.81 108 VAL A N 1
ATOM 842 C CA . VAL A 1 108 ? -14.554 -14.805 15.938 1.00 37.81 108 VAL A CA 1
ATOM 843 C C . VAL A 1 108 ? -14.937 -15.299 17.328 1.00 37.81 108 VAL A C 1
ATOM 845 O O . VAL A 1 108 ? -15.881 -16.124 17.398 1.00 37.81 108 VAL A O 1
#

Radius of gyration: 14.1 Å; chains: 1; bounding box: 29×37×32 Å

Secondary structure (DSSP, 8-state):
---HHHHHHHHHHHHS---HHHHHHHHHHHHHHTT-SSHHHHTTS-GGGS-HHHHHHHHHHHHHHT--S----SSTTTTS-HHHHHHHHHHHHHS-SS---TT-----